Protein AF-A0A534GIR7-F1 (afdb_monomer)

pLDDT: mean 90.43, std 7.93, range [50.44, 97.12]

Solvent-accessible surface area (backbone atoms only — not comparable to full-atom values): 5635 Å² total; per-residue (Å²): 134,95,80,81,83,86,82,89,63,68,56,62,98,61,93,46,77,45,56,76,35,64,32,70,81,78,55,33,29,32,35,19,31,58,58,98,64,16,27,34,37,24,43,28,38,80,82,12,55,65,42,82,76,46,75,42,73,57,24,80,46,47,47,54,45,49,37,98,84,62,80,47,69,53,74,50,74,43,62,78,90,84,84,84,77,88,83,78,97,128

Sequence (90 aa):
MKNGRAYEVNVRGRAKLSGMDWYADSRSLFISSPSATGTTLLRVDLQGHARPLWEERGVYQMWALSSPDNRRVVILSAKWDCNAWMAEDF

Radius of gyration: 17.3 Å; Cα contacts (8 Å, |Δi|>4): 178; chains: 1; bounding box: 35×29×67 Å

Secondary structure (DSSP, 8-state):
--SPPP-----TT-S--EEEEE-TTSSEEEEEEE-SSEEEEEEEETT--EEEEEEEETEEEEEEEE-TTSS-EEEEEEE-----------

Mean predicted aligned error: 5.61 Å

Structure (mmCIF, N/CA/C/O backbone):
data_AF-A0A534GIR7-F1
#
_entry.id   AF-A0A534GIR7-F1
#
loop_
_atom_site.group_PDB
_atom_site.id
_atom_site.type_symbol
_atom_site.label_atom_id
_atom_site.label_alt_id
_atom_site.label_comp_id
_atom_site.label_asym_id
_atom_site.label_entity_id
_atom_site.label_seq_id
_atom_site.pdbx_PDB_ins_code
_atom_site.Cartn_x
_atom_site.Cartn_y
_atom_site.Cartn_z
_atom_site.occupancy
_atom_site.B_iso_or_equiv
_atom_site.auth_seq_id
_atom_site.auth_comp_id
_atom_site.auth_asym_id
_atom_site.auth_atom_id
_atom_site.pdbx_PDB_model_num
ATOM 1 N N . MET A 1 1 ? -4.353 21.121 19.280 1.00 50.44 1 MET A N 1
ATOM 2 C CA . MET A 1 1 ? -4.548 20.003 20.233 1.00 50.44 1 MET A CA 1
ATOM 3 C C . MET A 1 1 ? -3.414 20.061 21.249 1.00 50.44 1 MET A C 1
ATOM 5 O O . MET A 1 1 ? -2.278 20.088 20.805 1.00 50.44 1 MET A O 1
ATOM 9 N N . LYS A 1 2 ? -3.675 20.185 22.560 1.00 55.62 2 LYS A N 1
ATOM 10 C CA . LYS A 1 2 ? -2.606 20.407 23.562 1.00 55.62 2 LYS A CA 1
ATOM 11 C C . LYS A 1 2 ? -2.159 19.158 24.344 1.00 55.62 2 LYS A C 1
ATOM 13 O O . LYS A 1 2 ? -1.118 19.227 24.974 1.00 55.62 2 LYS A O 1
ATOM 18 N N . ASN A 1 3 ? -2.850 18.016 24.221 1.00 78.19 3 ASN A N 1
ATOM 19 C CA . ASN A 1 3 ? -2.566 16.795 25.004 1.00 78.19 3 ASN A CA 1
ATOM 20 C C . ASN A 1 3 ? -2.552 15.500 24.151 1.00 78.19 3 ASN A C 1
ATOM 22 O O . ASN A 1 3 ? -3.045 14.463 24.591 1.00 78.19 3 ASN A O 1
ATOM 26 N N . GLY A 1 4 ? -2.071 15.544 22.905 1.00 78.94 4 GLY A N 1
ATOM 27 C CA . GLY A 1 4 ? -2.024 14.344 22.056 1.00 78.94 4 GLY A CA 1
ATOM 28 C C . GLY A 1 4 ? -1.011 13.318 22.577 1.00 78.94 4 GLY A C 1
ATOM 29 O O . GLY A 1 4 ? 0.145 13.665 22.800 1.00 78.94 4 GLY A O 1
ATOM 30 N N . ARG A 1 5 ? -1.428 12.059 22.759 1.00 86.12 5 ARG A N 1
ATOM 31 C CA . ARG A 1 5 ? -0.513 10.927 22.969 1.00 86.12 5 ARG A CA 1
ATOM 32 C C . ARG A 1 5 ? -0.123 10.343 21.615 1.00 86.12 5 ARG A C 1
ATOM 34 O O . ARG A 1 5 ? -0.999 10.051 20.805 1.00 86.12 5 ARG A O 1
ATOM 41 N N . ALA A 1 6 ? 1.175 10.172 21.395 1.00 87.00 6 ALA A N 1
ATOM 42 C CA . ALA A 1 6 ? 1.710 9.460 20.243 1.00 87.00 6 ALA A CA 1
ATOM 43 C C . ALA A 1 6 ? 2.035 8.013 20.630 1.00 87.00 6 ALA A C 1
ATOM 45 O O . ALA A 1 6 ? 2.460 7.748 21.756 1.00 87.00 6 ALA A O 1
ATOM 46 N N . TYR A 1 7 ? 1.841 7.098 19.686 1.00 87.12 7 TYR A N 1
ATOM 47 C CA . TYR A 1 7 ? 2.225 5.697 19.805 1.00 87.12 7 TYR A CA 1
ATOM 48 C C . TYR A 1 7 ? 3.020 5.315 18.566 1.00 87.12 7 TYR A C 1
ATOM 50 O O . TYR A 1 7 ? 2.656 5.703 17.456 1.00 87.12 7 TYR A O 1
ATOM 58 N N . GLU A 1 8 ? 4.094 4.559 18.764 1.00 91.75 8 GLU A N 1
ATOM 59 C CA . GLU A 1 8 ? 4.893 4.026 17.670 1.00 91.75 8 GLU A CA 1
ATOM 60 C C . GLU A 1 8 ? 4.463 2.590 17.376 1.00 91.75 8 GLU A C 1
ATOM 62 O O . GLU A 1 8 ? 4.316 1.771 18.285 1.00 91.75 8 GLU A O 1
ATOM 67 N N . VAL A 1 9 ? 4.255 2.291 16.096 1.00 91.38 9 VAL A N 1
ATOM 68 C CA . VAL A 1 9 ? 3.902 0.954 15.621 1.00 91.38 9 VAL A CA 1
ATOM 69 C C . VAL A 1 9 ? 4.946 0.529 14.599 1.00 91.38 9 VAL A C 1
ATOM 71 O O . VAL A 1 9 ? 5.049 1.110 13.520 1.00 91.38 9 VAL A O 1
ATOM 74 N N . ASN A 1 10 ? 5.720 -0.502 14.931 1.00 92.44 10 ASN A N 1
ATOM 75 C CA . ASN A 1 10 ? 6.681 -1.079 14.000 1.00 92.44 10 ASN A CA 1
ATOM 76 C C . ASN A 1 10 ? 5.967 -2.045 13.044 1.00 92.44 10 ASN A C 1
ATOM 78 O O . ASN A 1 10 ? 5.449 -3.082 13.466 1.00 92.44 10 ASN A O 1
ATOM 82 N N . VAL A 1 11 ? 5.937 -1.710 11.753 1.00 92.50 11 VAL A N 1
ATOM 83 C CA . VAL A 1 11 ? 5.346 -2.574 10.722 1.00 92.50 11 VAL A CA 1
ATOM 84 C C . VAL A 1 11 ? 6.317 -3.706 10.402 1.00 92.50 11 VAL A C 1
ATOM 86 O O . VAL A 1 11 ? 7.342 -3.510 9.747 1.00 92.50 11 VAL A O 1
ATOM 89 N N . ARG A 1 12 ? 6.002 -4.911 10.877 1.00 87.19 12 ARG A N 1
ATOM 90 C CA . ARG A 1 12 ? 6.951 -6.031 10.873 1.00 87.19 12 ARG A CA 1
ATOM 91 C C . ARG A 1 12 ? 7.318 -6.470 9.456 1.00 87.19 12 ARG A C 1
ATOM 93 O O . ARG A 1 12 ? 6.451 -6.703 8.615 1.00 87.19 12 ARG A O 1
ATOM 100 N N . GLY A 1 13 ? 8.617 -6.656 9.215 1.00 83.06 13 GLY A N 1
ATOM 101 C CA . GLY A 1 13 ? 9.131 -7.236 7.970 1.00 83.06 13 GLY A CA 1
ATOM 102 C C . GLY A 1 13 ? 8.929 -6.359 6.728 1.00 83.06 13 GLY A C 1
ATOM 103 O O . GLY A 1 13 ? 8.785 -6.895 5.627 1.00 83.06 13 GLY A O 1
ATOM 104 N N . ARG A 1 14 ? 8.863 -5.030 6.881 1.00 81.94 14 ARG A N 1
ATOM 105 C CA . ARG A 1 14 ? 8.758 -4.069 5.771 1.00 81.94 14 ARG A CA 1
ATOM 106 C C . ARG A 1 14 ? 9.827 -2.989 5.897 1.00 81.94 14 ARG A C 1
ATOM 108 O O . ARG A 1 14 ? 10.032 -2.445 6.973 1.00 81.94 14 ARG A O 1
ATOM 115 N N . ALA A 1 15 ? 10.503 -2.690 4.788 1.00 78.75 15 ALA A N 1
ATOM 116 C CA . ALA A 1 15 ? 11.623 -1.745 4.760 1.00 78.75 15 ALA A CA 1
ATOM 117 C C . ALA A 1 15 ? 11.221 -0.326 4.329 1.00 78.75 15 ALA A C 1
ATOM 119 O O . ALA A 1 15 ? 11.891 0.639 4.685 1.00 78.75 15 ALA A O 1
ATOM 120 N N . LYS A 1 16 ? 10.148 -0.192 3.540 1.00 92.19 16 LYS A N 1
ATOM 121 C CA . LYS A 1 16 ? 9.660 1.089 3.020 1.00 92.19 16 LYS A CA 1
ATOM 122 C C . LYS A 1 16 ? 8.144 1.140 3.106 1.00 92.19 16 LYS A C 1
ATOM 124 O O . LYS A 1 16 ? 7.471 0.180 2.727 1.00 92.19 16 LYS A O 1
ATOM 129 N N . LEU A 1 17 ? 7.638 2.265 3.598 1.00 94.44 17 LEU A N 1
ATOM 130 C CA . LEU A 1 17 ? 6.218 2.568 3.728 1.00 94.44 17 LEU A CA 1
ATOM 131 C C . LEU A 1 17 ? 5.962 3.934 3.088 1.00 94.44 17 LEU A C 1
ATOM 133 O O . LEU A 1 17 ? 6.768 4.852 3.233 1.00 94.44 17 LEU A O 1
ATOM 137 N N . SER A 1 18 ? 4.853 4.064 2.377 1.00 93.88 18 SER A N 1
ATOM 138 C CA . SER A 1 18 ? 4.423 5.301 1.725 1.00 93.88 18 SER A CA 1
ATOM 139 C C . SER A 1 18 ? 2.914 5.280 1.580 1.00 93.88 18 SER A C 1
ATOM 141 O O . SER A 1 18 ? 2.380 4.212 1.310 1.00 93.88 18 SER A O 1
ATOM 143 N N . GLY A 1 19 ? 2.240 6.426 1.658 1.00 90.69 19 GLY A N 1
ATOM 144 C CA . GLY A 1 19 ? 0.779 6.466 1.564 1.00 90.69 19 GLY A CA 1
ATOM 145 C C . GLY A 1 19 ? 0.118 5.760 2.752 1.00 90.69 19 GLY A C 1
ATOM 146 O O . GLY A 1 19 ? 0.466 4.639 3.125 1.00 90.69 19 GLY A O 1
ATOM 147 N N . MET A 1 20 ? -0.822 6.435 3.396 1.00 94.19 20 MET A N 1
ATOM 148 C CA . MET A 1 20 ? -1.487 5.880 4.564 1.00 94.19 20 MET A CA 1
ATOM 149 C C . MET A 1 20 ? -2.890 6.439 4.662 1.00 94.19 20 MET A C 1
ATOM 151 O O . MET A 1 20 ? -3.077 7.649 4.553 1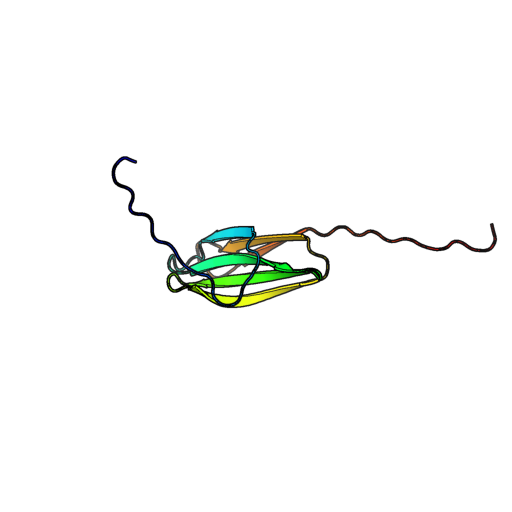.00 94.19 20 MET A O 1
ATOM 155 N N . ASP A 1 21 ? -3.843 5.556 4.928 1.00 95.56 21 ASP A N 1
ATOM 156 C CA . ASP A 1 21 ? -5.207 5.939 5.257 1.00 95.56 21 ASP A CA 1
ATOM 157 C C . ASP A 1 21 ? -5.832 4.954 6.239 1.00 95.56 21 ASP A C 1
ATOM 159 O O . ASP A 1 21 ? -5.358 3.828 6.413 1.00 95.56 21 ASP A O 1
ATOM 163 N N . TRP A 1 22 ? -6.913 5.366 6.884 1.00 94.38 22 TRP A N 1
ATOM 164 C CA . TRP A 1 22 ? -7.657 4.502 7.780 1.00 94.38 22 T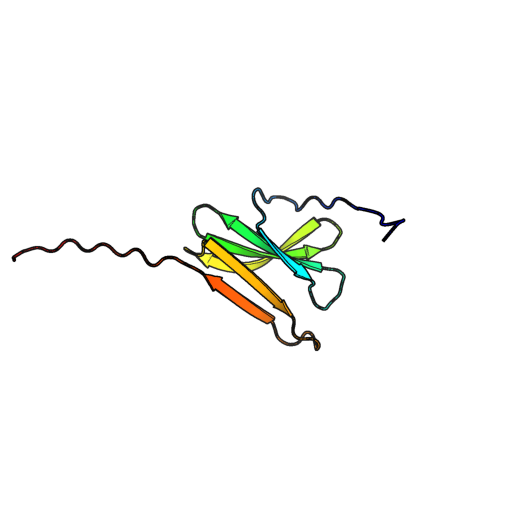RP A CA 1
ATOM 165 C C . TRP A 1 22 ? -8.443 3.444 7.015 1.00 94.38 22 TRP A C 1
ATOM 167 O O . TRP A 1 22 ? -9.124 3.697 6.019 1.00 94.38 22 TRP A O 1
ATOM 177 N N . TYR A 1 23 ? -8.393 2.226 7.543 1.00 93.12 23 TYR A N 1
ATOM 178 C CA . TYR A 1 23 ? -9.395 1.228 7.227 1.00 93.12 23 TYR A CA 1
ATOM 179 C C . TYR A 1 23 ? -10.703 1.592 7.942 1.00 93.12 23 TYR A C 1
ATOM 181 O O . TYR A 1 23 ? -10.685 2.150 9.042 1.00 93.12 23 TYR A O 1
ATOM 189 N N . ALA A 1 24 ? -11.854 1.241 7.367 1.00 90.88 24 ALA A N 1
ATOM 190 C CA . ALA A 1 24 ? -13.149 1.606 7.9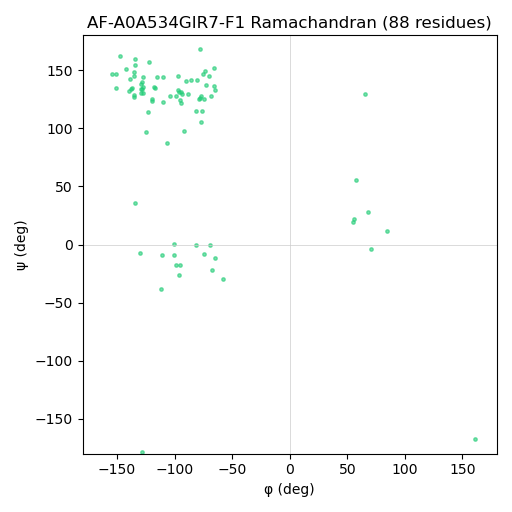54 1.00 90.88 24 ALA A CA 1
ATOM 191 C C . ALA A 1 24 ? -13.430 0.958 9.329 1.00 90.88 24 ALA A C 1
ATOM 193 O O . ALA A 1 24 ? -14.341 1.382 10.034 1.00 90.88 24 ALA A O 1
ATOM 194 N N . ASP A 1 25 ? -12.635 -0.029 9.758 1.00 88.00 25 ASP A N 1
ATOM 195 C CA . ASP A 1 25 ? -12.728 -0.604 11.107 1.00 88.00 25 ASP A CA 1
ATOM 196 C C . ASP A 1 25 ? -12.157 0.302 12.215 1.00 88.00 25 ASP A C 1
ATOM 198 O O . ASP A 1 25 ? -12.304 -0.027 13.392 1.00 88.00 25 ASP A O 1
ATOM 202 N N . SER A 1 26 ? -11.495 1.414 11.861 1.00 90.25 26 SER A N 1
ATOM 203 C CA . SER A 1 26 ? -10.794 2.321 12.789 1.00 90.25 26 SER A CA 1
ATOM 204 C C . SER A 1 26 ? -9.750 1.633 13.687 1.00 90.25 26 SER A C 1
ATOM 206 O O . SER A 1 26 ? -9.379 2.145 14.742 1.00 90.25 26 SER A O 1
ATOM 208 N N . ARG A 1 27 ? -9.296 0.439 13.303 1.00 93.44 27 ARG A N 1
ATOM 209 C CA . ARG A 1 27 ? -8.343 -0.413 14.040 1.00 93.44 27 ARG A CA 1
ATOM 210 C C . ARG A 1 27 ? -7.195 -0.894 13.161 1.00 93.44 27 ARG A C 1
ATOM 212 O O . ARG A 1 27 ? -6.254 -1.503 13.664 1.00 93.44 27 ARG A O 1
ATOM 219 N N . SER A 1 28 ? -7.280 -0.624 11.866 1.00 94.38 28 SER A N 1
ATOM 220 C CA . SER A 1 28 ? -6.250 -0.915 10.889 1.00 94.38 28 SER A CA 1
ATOM 221 C C . SER A 1 28 ? -6.036 0.282 9.969 1.00 94.38 28 SER A C 1
ATOM 223 O O . SER A 1 28 ? -6.912 1.127 9.790 1.00 94.38 28 SER A O 1
ATOM 225 N N . LEU A 1 29 ? -4.874 0.308 9.335 1.00 95.50 29 LEU A N 1
ATOM 226 C CA . LEU A 1 29 ? -4.494 1.266 8.311 1.00 95.50 29 LEU A CA 1
ATOM 227 C C . LEU A 1 29 ? -4.297 0.531 6.987 1.00 95.50 29 LEU A C 1
ATOM 229 O O . LEU A 1 29 ? -3.778 -0.589 6.960 1.00 95.50 29 LEU A O 1
ATOM 233 N N . PHE A 1 30 ? -4.668 1.177 5.891 1.00 96.62 30 PHE A N 1
ATOM 234 C CA . PHE A 1 30 ? -4.054 0.903 4.604 1.00 96.62 30 PHE A CA 1
ATOM 235 C C . PHE A 1 30 ? -2.687 1.569 4.570 1.00 96.62 30 PHE A C 1
ATOM 237 O O . PHE A 1 30 ? -2.580 2.763 4.843 1.00 96.62 30 PHE A O 1
ATOM 244 N N . ILE A 1 31 ? -1.648 0.814 4.231 1.00 97.06 31 ILE A N 1
ATOM 245 C CA . ILE A 1 31 ? -0.296 1.347 4.054 1.00 97.06 31 ILE A CA 1
ATOM 246 C C . ILE A 1 31 ? 0.285 0.751 2.782 1.00 97.06 31 ILE A C 1
ATOM 248 O O . ILE A 1 31 ? 0.284 -0.472 2.624 1.00 97.06 31 ILE A O 1
ATOM 252 N N . SER A 1 32 ? 0.812 1.582 1.888 1.00 97.12 32 SER A N 1
ATOM 253 C CA . SER A 1 32 ? 1.513 1.071 0.711 1.00 97.12 32 SER A CA 1
ATOM 254 C C . SER A 1 32 ? 2.974 0.800 1.048 1.00 97.12 32 SER A C 1
ATOM 256 O O . SER A 1 32 ? 3.620 1.540 1.792 1.00 97.12 32 SER A O 1
ATOM 258 N N . SER A 1 33 ? 3.513 -0.286 0.507 1.00 96.50 33 SER A N 1
ATOM 259 C CA . SER A 1 33 ? 4.897 -0.697 0.707 1.00 96.50 33 SER A CA 1
ATOM 260 C C . SER A 1 33 ? 5.581 -0.864 -0.648 1.00 96.50 33 SER A C 1
ATOM 262 O O . SER A 1 33 ? 5.414 -1.899 -1.299 1.00 96.50 33 SER A O 1
ATOM 264 N N . PRO A 1 34 ? 6.307 0.171 -1.107 1.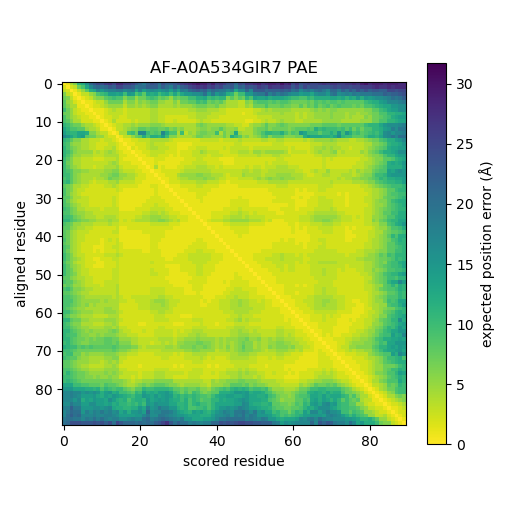00 95.62 34 PRO A N 1
ATOM 265 C CA . PRO A 1 34 ? 7.057 0.108 -2.350 1.00 95.62 34 PRO A CA 1
ATOM 266 C C . PRO A 1 34 ? 8.263 -0.824 -2.238 1.00 95.62 34 PRO A C 1
ATOM 268 O O . PRO A 1 34 ? 8.958 -0.874 -1.219 1.00 95.62 34 PRO A O 1
ATOM 271 N N . SER A 1 35 ? 8.558 -1.498 -3.338 1.00 93.00 35 SER A N 1
ATOM 272 C CA . SER A 1 35 ? 9.735 -2.332 -3.555 1.00 93.00 35 SER A CA 1
ATOM 273 C C . SER A 1 35 ? 10.427 -1.929 -4.860 1.00 93.00 35 SER A C 1
ATOM 275 O O . SER A 1 35 ? 10.000 -1.003 -5.545 1.00 93.00 35 SER A O 1
ATOM 277 N N . ALA A 1 36 ? 11.506 -2.625 -5.221 1.00 91.56 36 ALA A N 1
ATOM 278 C CA . ALA A 1 36 ? 12.189 -2.385 -6.491 1.00 91.56 36 ALA A CA 1
ATOM 279 C C . ALA A 1 36 ? 11.347 -2.780 -7.721 1.00 91.56 36 ALA A C 1
ATOM 281 O O . ALA A 1 36 ? 11.609 -2.293 -8.814 1.00 91.56 36 ALA A O 1
ATOM 282 N N . THR A 1 37 ? 10.359 -3.666 -7.562 1.00 92.12 37 THR A N 1
ATOM 283 C CA . THR A 1 37 ? 9.602 -4.258 -8.680 1.00 92.12 37 THR A CA 1
ATOM 284 C C . THR A 1 37 ? 8.146 -3.799 -8.747 1.00 92.12 37 THR A C 1
ATOM 286 O O . THR A 1 37 ? 7.452 -4.091 -9.721 1.00 92.12 37 THR A O 1
ATOM 289 N N . GLY A 1 38 ? 7.663 -3.083 -7.733 1.00 94.69 38 GLY A N 1
ATOM 290 C CA . GLY A 1 38 ? 6.270 -2.660 -7.625 1.00 94.69 38 GLY A CA 1
ATOM 291 C C . GLY A 1 38 ? 5.889 -2.280 -6.203 1.00 94.69 38 GLY A C 1
ATOM 292 O O . GLY A 1 38 ? 6.752 -2.158 -5.332 1.00 94.69 38 GLY A O 1
ATOM 293 N N . THR A 1 39 ? 4.592 -2.131 -5.958 1.00 96.25 39 THR A N 1
ATOM 294 C CA . THR A 1 39 ? 4.057 -1.712 -4.661 1.00 96.25 39 THR A CA 1
ATOM 295 C C . THR A 1 39 ? 2.993 -2.685 -4.167 1.00 96.25 39 THR A C 1
ATOM 297 O O . THR A 1 39 ? 2.098 -3.079 -4.914 1.00 96.25 39 THR A O 1
ATOM 300 N N . THR A 1 40 ? 3.074 -3.040 -2.884 1.00 96.31 40 THR A N 1
ATOM 301 C CA . THR A 1 40 ? 2.061 -3.844 -2.189 1.00 96.31 40 THR A CA 1
ATOM 302 C C . THR A 1 40 ? 1.212 -2.949 -1.290 1.00 96.31 40 THR A C 1
ATOM 304 O O . THR A 1 40 ? 1.749 -2.241 -0.438 1.00 96.31 40 THR A O 1
ATOM 307 N N . LEU A 1 41 ? -0.112 -3.022 -1.413 1.00 97.12 41 LEU A N 1
ATOM 308 C CA . LEU A 1 41 ? -1.049 -2.479 -0.435 1.00 97.12 41 LEU A CA 1
AT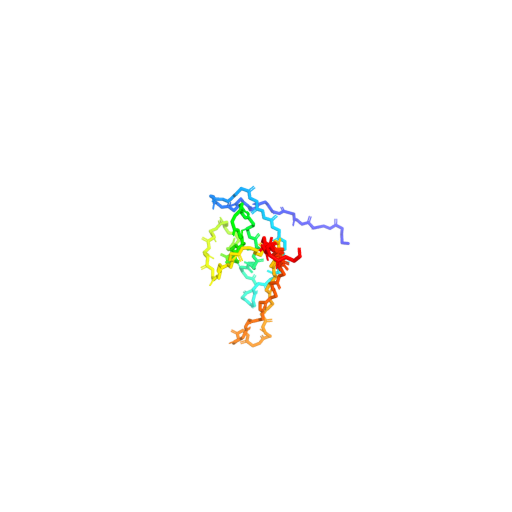OM 309 C C . LE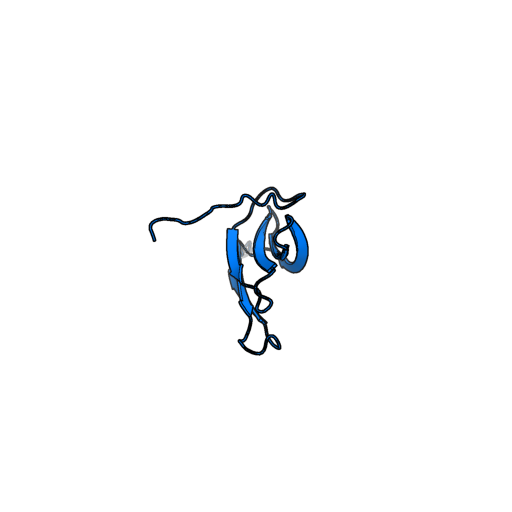U A 1 41 ? -1.163 -3.434 0.753 1.00 97.12 41 LEU A C 1
ATOM 311 O O . LEU A 1 41 ? -1.497 -4.612 0.596 1.00 97.12 41 LEU A O 1
ATOM 315 N N . LEU A 1 42 ? -0.933 -2.918 1.952 1.00 96.50 42 LEU A N 1
ATOM 31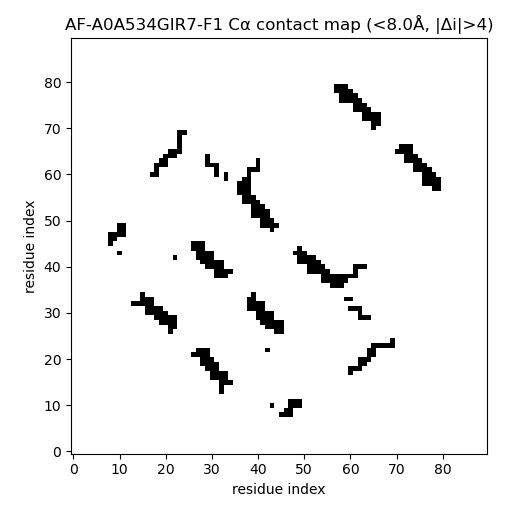6 C CA . LEU A 1 42 ? -1.036 -3.657 3.201 1.00 96.50 42 LEU A CA 1
ATOM 317 C C . LEU A 1 42 ? -2.246 -3.175 3.998 1.00 96.50 42 LEU A C 1
ATOM 319 O O . LEU A 1 42 ? -2.519 -1.979 4.053 1.00 96.50 42 LEU A O 1
ATOM 323 N N . ARG A 1 43 ? -2.908 -4.098 4.696 1.00 95.56 43 ARG A N 1
ATOM 324 C CA . ARG A 1 43 ? -3.677 -3.785 5.902 1.00 95.56 43 ARG A CA 1
ATOM 325 C C . ARG A 1 43 ? -2.783 -4.020 7.106 1.00 95.56 43 ARG A C 1
ATOM 327 O O . ARG A 1 43 ? -2.296 -5.137 7.289 1.00 95.56 43 ARG A O 1
ATOM 334 N N . VAL A 1 44 ? -2.573 -2.990 7.909 1.00 96.44 44 VAL A N 1
ATOM 335 C CA . VAL A 1 44 ? -1.712 -3.038 9.092 1.00 96.44 44 VAL A CA 1
ATOM 336 C C . VAL A 1 44 ? -2.546 -2.723 10.322 1.00 96.44 44 VAL A C 1
ATOM 338 O O . VAL A 1 44 ? -3.193 -1.682 10.365 1.00 96.44 44 VAL A O 1
ATOM 341 N N . ASP A 1 45 ? -2.567 -3.620 11.303 1.00 95.50 45 ASP A N 1
ATOM 342 C CA . ASP A 1 45 ? -3.231 -3.346 12.580 1.00 95.50 45 ASP A CA 1
ATOM 343 C C . ASP A 1 45 ? -2.377 -2.445 13.492 1.00 95.50 45 ASP A C 1
ATOM 345 O O . ASP A 1 45 ? -1.186 -2.219 13.258 1.00 95.50 45 ASP A O 1
ATOM 349 N N . LEU A 1 46 ? -2.974 -1.940 14.575 1.00 93.81 46 LEU A N 1
ATOM 350 C CA . LEU A 1 46 ? -2.270 -1.097 15.553 1.00 93.81 46 LEU A CA 1
ATOM 351 C C . LEU A 1 46 ? -1.207 -1.850 16.383 1.00 93.81 46 LEU A C 1
ATOM 353 O O . LEU A 1 46 ? -0.557 -1.244 17.230 1.00 93.81 46 LEU A O 1
ATOM 357 N N . GLN A 1 47 ? -1.024 -3.157 16.171 1.00 94.88 47 GLN A N 1
ATOM 358 C CA . GLN A 1 47 ? 0.054 -3.962 16.757 1.00 94.88 47 GLN A CA 1
ATOM 359 C C . GLN A 1 47 ? 1.205 -4.203 15.761 1.00 94.88 47 GLN A C 1
ATOM 361 O O . GLN A 1 47 ? 2.199 -4.852 16.106 1.00 94.88 47 GLN A O 1
ATOM 366 N N . GLY A 1 48 ? 1.093 -3.670 14.540 1.00 94.69 48 GLY A N 1
ATOM 367 C CA . GLY A 1 48 ? 2.109 -3.750 13.496 1.00 94.69 48 GLY A CA 1
ATOM 368 C C . GLY A 1 48 ? 2.057 -5.030 12.665 1.00 94.69 48 GLY A C 1
ATOM 369 O O . GLY A 1 48 ? 2.992 -5.297 11.903 1.00 94.69 48 GLY A O 1
ATOM 370 N N . HIS A 1 49 ? 0.996 -5.837 12.781 1.00 95.94 49 HIS A N 1
ATOM 371 C CA . HIS A 1 49 ? 0.814 -6.991 11.907 1.00 95.94 49 HIS A CA 1
ATOM 372 C C . HIS A 1 49 ? 0.334 -6.523 10.536 1.00 95.94 49 HIS A C 1
ATOM 374 O O . HIS A 1 49 ? -0.771 -6.006 10.384 1.00 95.94 49 HIS A O 1
ATOM 380 N N . ALA A 1 50 ? 1.171 -6.743 9.525 1.00 95.44 50 ALA A N 1
ATOM 381 C CA . ALA A 1 50 ? 0.869 -6.412 8.143 1.00 95.44 50 ALA A CA 1
ATOM 382 C C . ALA A 1 50 ? 0.333 -7.629 7.382 1.00 95.44 50 ALA A C 1
ATOM 384 O O . ALA A 1 50 ? 0.947 -8.697 7.383 1.00 95.44 50 ALA A O 1
ATOM 385 N N . ARG A 1 51 ? -0.780 -7.447 6.670 1.00 95.06 51 ARG A N 1
ATOM 386 C CA . ARG A 1 51 ? -1.337 -8.421 5.725 1.00 95.06 51 ARG A CA 1
ATOM 387 C C . ARG A 1 51 ? -1.399 -7.800 4.327 1.00 95.06 51 ARG A C 1
ATOM 389 O O . ARG A 1 51 ? -1.985 -6.726 4.197 1.00 95.06 51 ARG A O 1
ATOM 396 N N . PRO A 1 52 ? -0.818 -8.425 3.290 1.00 95.12 52 PRO A N 1
ATOM 397 C CA . PRO A 1 52 ? -0.970 -7.942 1.922 1.00 95.12 52 PRO A CA 1
ATOM 398 C C . PRO A 1 52 ? -2.427 -8.082 1.469 1.00 95.12 52 PRO A C 1
ATOM 400 O O . PRO A 1 52 ? -3.070 -9.094 1.741 1.00 95.12 52 PRO A O 1
ATOM 403 N N . LEU A 1 53 ? -2.942 -7.050 0.804 1.00 94.44 53 LEU A N 1
ATOM 404 C CA . LEU A 1 53 ? -4.283 -7.027 0.213 1.00 94.44 53 LEU A CA 1
ATOM 405 C C . LEU A 1 53 ? -4.240 -7.014 -1.312 1.00 94.44 53 LEU A C 1
ATOM 407 O O . LEU A 1 53 ? -5.076 -7.638 -1.956 1.00 94.44 53 LEU A O 1
ATOM 411 N N . TRP A 1 54 ? -3.284 -6.278 -1.872 1.00 95.94 54 TRP A N 1
ATOM 412 C CA . TRP A 1 54 ? -3.116 -6.114 -3.308 1.00 95.94 54 TRP A CA 1
ATOM 413 C C . TRP A 1 54 ? -1.646 -5.869 -3.619 1.00 95.94 54 TRP A C 1
ATOM 415 O O . TRP A 1 54 ? -0.945 -5.244 -2.825 1.00 95.94 54 TRP A O 1
ATOM 425 N N . GLU A 1 55 ? -1.174 -6.342 -4.761 1.00 95.75 55 GLU A N 1
ATOM 426 C CA . GLU A 1 55 ? 0.182 -6.086 -5.233 1.00 95.75 55 GLU A CA 1
ATOM 427 C C . GLU A 1 55 ? 0.138 -5.764 -6.716 1.00 95.75 55 GLU A C 1
ATOM 429 O O . GLU A 1 55 ? -0.526 -6.452 -7.490 1.00 95.75 55 GLU A O 1
ATOM 434 N N . GLU A 1 56 ? 0.862 -4.722 -7.110 1.00 95.38 56 GLU A N 1
ATOM 435 C CA . GLU A 1 56 ? 0.939 -4.311 -8.502 1.00 95.38 56 GLU A CA 1
ATOM 436 C C . GLU A 1 56 ? 2.386 -4.000 -8.893 1.00 95.38 56 GLU A C 1
ATOM 438 O O . GLU A 1 56 ? 3.088 -3.221 -8.238 1.00 95.38 56 GLU A O 1
ATOM 443 N N . ARG A 1 57 ? 2.846 -4.638 -9.975 1.00 94.00 57 ARG A N 1
ATOM 444 C CA . ARG A 1 57 ? 4.198 -4.455 -10.518 1.00 94.00 57 ARG A CA 1
ATOM 445 C C . ARG A 1 57 ? 4.316 -3.127 -11.259 1.00 94.00 57 ARG A C 1
ATOM 447 O O . ARG A 1 57 ? 3.363 -2.674 -11.881 1.00 94.00 57 ARG A O 1
ATOM 454 N N . GLY A 1 58 ? 5.496 -2.512 -11.205 1.00 93.38 58 GLY A N 1
ATOM 455 C CA . GLY A 1 58 ? 5.791 -1.244 -11.891 1.00 93.38 58 GLY A CA 1
ATOM 456 C C . GLY A 1 58 ? 5.097 -0.006 -11.305 1.00 93.38 58 GLY A C 1
ATOM 457 O O . GLY A 1 58 ? 5.358 1.110 -11.746 1.00 93.38 58 GLY A O 1
ATOM 458 N N . VAL A 1 59 ? 4.244 -0.179 -10.294 1.00 94.75 59 VAL A N 1
ATOM 459 C CA . VAL A 1 59 ? 3.590 0.921 -9.581 1.00 94.75 59 VAL A CA 1
ATOM 460 C C . VAL A 1 59 ? 4.558 1.552 -8.592 1.00 94.75 59 VAL A C 1
ATOM 462 O O . VAL A 1 59 ? 5.097 0.865 -7.721 1.00 94.75 59 VAL A O 1
ATOM 465 N N . TYR A 1 60 ? 4.732 2.869 -8.697 1.00 91.62 60 TYR A N 1
ATOM 466 C CA . TYR A 1 60 ? 5.570 3.661 -7.793 1.00 91.62 60 TYR A CA 1
ATOM 467 C C . TYR A 1 60 ? 4.760 4.371 -6.700 1.00 91.62 60 TYR A C 1
ATOM 469 O O . TYR A 1 60 ? 5.323 4.786 -5.689 1.00 91.62 60 TYR A O 1
ATOM 477 N N . GLN A 1 61 ? 3.445 4.513 -6.882 1.00 93.19 61 GLN A N 1
ATOM 478 C CA . GLN A 1 61 ? 2.551 5.115 -5.899 1.00 93.19 61 GLN A CA 1
ATOM 479 C C . GLN A 1 61 ? 1.245 4.335 -5.830 1.00 93.19 61 GLN A C 1
ATOM 481 O O . GLN A 1 61 ? 0.617 4.065 -6.849 1.00 93.19 61 GLN A O 1
ATOM 486 N N . MET A 1 62 ? 0.814 4.022 -4.612 1.00 95.94 62 MET A N 1
ATOM 487 C CA . MET A 1 62 ? -0.452 3.346 -4.355 1.00 95.94 62 MET A CA 1
ATOM 488 C C . MET A 1 62 ? -1.139 3.981 -3.142 1.00 95.94 62 MET A C 1
ATOM 490 O O . MET A 1 62 ? -0.464 4.370 -2.185 1.00 95.94 62 MET A O 1
ATOM 494 N N . TRP A 1 63 ? -2.464 4.094 -3.176 1.00 96.25 63 TRP A N 1
ATOM 495 C CA . TRP A 1 63 ? -3.312 4.564 -2.074 1.00 96.25 63 TRP A CA 1
ATOM 496 C C . TRP A 1 63 ? -4.606 3.748 -2.055 1.00 96.25 63 TRP A C 1
ATOM 498 O O . TRP A 1 63 ? -5.065 3.311 -3.109 1.00 96.25 63 TRP A O 1
ATOM 508 N N . ALA A 1 64 ? -5.221 3.565 -0.887 1.00 96.06 64 ALA A N 1
ATOM 509 C CA . ALA A 1 64 ? -6.546 2.963 -0.794 1.00 96.06 64 ALA A CA 1
ATOM 510 C C . ALA A 1 64 ? -7.475 3.718 0.159 1.00 96.06 64 ALA A C 1
ATOM 512 O O . ALA A 1 64 ? -7.039 4.243 1.179 1.00 96.06 64 ALA A O 1
ATOM 513 N N . LEU A 1 65 ? -8.761 3.748 -0.189 1.00 94.94 65 LEU A N 1
ATOM 514 C CA . LEU A 1 65 ? -9.828 4.381 0.584 1.00 94.94 65 LEU A CA 1
ATOM 515 C C . LEU A 1 65 ? -10.978 3.398 0.777 1.00 94.94 65 LEU A C 1
ATOM 517 O O . LEU A 1 65 ? -11.457 2.806 -0.193 1.00 94.94 65 LEU A O 1
ATOM 521 N N . SER A 1 66 ? -11.442 3.253 2.018 1.00 93.56 66 SER A N 1
ATOM 522 C CA . SER A 1 66 ? -12.651 2.477 2.312 1.00 93.56 66 SER A CA 1
ATOM 523 C C . SER A 1 66 ? -13.896 3.317 2.038 1.00 93.56 66 SER A C 1
ATOM 525 O O . SER A 1 66 ? -13.939 4.500 2.375 1.00 93.56 66 SER A O 1
ATOM 527 N N . SER A 1 67 ? -14.949 2.706 1.498 1.00 90.88 67 SER A N 1
ATOM 528 C CA . SER A 1 67 ? -16.279 3.309 1.541 1.00 90.88 67 SER A CA 1
ATOM 529 C C . SER A 1 67 ? -16.781 3.390 2.992 1.00 90.88 67 SER A C 1
ATOM 531 O O . SER A 1 67 ? -16.422 2.537 3.808 1.00 90.88 67 SER A O 1
ATOM 533 N N . PRO A 1 68 ? -17.649 4.360 3.336 1.00 85.94 68 PRO A N 1
ATOM 534 C CA . PRO A 1 68 ? -18.164 4.500 4.703 1.00 85.94 68 PRO A CA 1
ATOM 535 C C . PRO A 1 68 ? -18.892 3.255 5.237 1.00 85.94 68 PRO A C 1
ATOM 537 O O . PRO A 1 68 ? -18.871 2.991 6.433 1.00 85.94 68 PRO A O 1
ATOM 540 N N . ASP A 1 69 ? -19.517 2.473 4.350 1.00 89.69 69 ASP A N 1
ATOM 541 C CA . ASP A 1 69 ? -20.196 1.208 4.675 1.00 89.69 69 ASP A CA 1
ATOM 542 C C . ASP A 1 69 ? -19.241 0.001 4.785 1.00 89.69 69 ASP A C 1
ATOM 544 O O . ASP A 1 69 ? -19.693 -1.116 5.037 1.00 89.69 69 ASP A O 1
ATOM 548 N N . ASN A 1 70 ? -17.936 0.211 4.575 1.00 85.19 70 ASN A N 1
ATOM 549 C CA . ASN A 1 70 ? -16.882 -0.805 4.549 1.00 85.19 70 ASN A CA 1
ATOM 550 C C . ASN A 1 70 ? -17.117 -1.955 3.548 1.00 85.19 70 ASN A C 1
ATOM 552 O O . ASN A 1 70 ? -16.583 -3.053 3.706 1.00 85.19 70 ASN A O 1
ATOM 556 N N . ARG A 1 71 ? -17.944 -1.743 2.519 1.00 89.88 71 ARG A N 1
ATOM 557 C CA . ARG A 1 71 ? -18.243 -2.771 1.506 1.00 89.88 71 ARG A CA 1
ATOM 558 C C . ARG A 1 71 ? -17.376 -2.666 0.264 1.00 89.88 71 ARG A C 1
ATOM 560 O O . ARG A 1 71 ? -17.328 -3.606 -0.523 1.00 89.88 71 ARG A O 1
ATOM 567 N N . ARG A 1 72 ? -16.740 -1.518 0.048 1.00 92.88 72 ARG A N 1
ATOM 568 C CA . ARG A 1 72 ? -15.945 -1.225 -1.141 1.00 92.88 72 ARG A CA 1
ATOM 569 C C . ARG A 1 72 ? -14.646 -0.559 -0.732 1.00 92.88 72 ARG A C 1
ATOM 571 O O . ARG A 1 72 ? -14.590 0.190 0.239 1.00 92.88 72 ARG A O 1
ATOM 578 N N . VAL A 1 73 ? -13.613 -0.819 -1.514 1.00 93.94 73 VAL A N 1
ATOM 579 C CA . VAL A 1 73 ? -12.333 -0.130 -1.416 1.00 93.94 73 VAL A CA 1
ATOM 580 C C . VAL A 1 73 ? -11.999 0.375 -2.804 1.00 93.94 73 VAL A C 1
ATOM 582 O O . VAL A 1 73 ? -12.083 -0.381 -3.771 1.00 93.94 73 VAL A O 1
ATOM 585 N N . VAL A 1 74 ? -11.640 1.649 -2.901 1.00 95.75 74 VAL A N 1
ATOM 586 C CA . VAL A 1 74 ? -11.006 2.186 -4.104 1.00 95.75 74 VAL A CA 1
ATOM 587 C C . VAL A 1 74 ? -9.507 2.102 -3.896 1.00 95.75 74 VAL A C 1
ATOM 589 O O . VAL A 1 74 ? -9.006 2.551 -2.867 1.00 95.75 74 VAL A O 1
ATOM 592 N N . ILE A 1 75 ? -8.809 1.528 -4.872 1.00 96.19 75 ILE A N 1
ATOM 593 C CA . ILE A 1 75 ? -7.351 1.502 -4.928 1.00 96.19 75 ILE A CA 1
ATOM 594 C C . ILE A 1 75 ? -6.934 2.422 -6.070 1.00 96.19 75 ILE A C 1
ATOM 596 O O . ILE A 1 75 ? -7.369 2.243 -7.206 1.00 96.19 75 ILE A O 1
ATOM 600 N N . LEU A 1 76 ? -6.114 3.416 -5.750 1.00 95.06 76 LEU A N 1
ATOM 601 C CA . LEU A 1 76 ? -5.428 4.250 -6.724 1.00 95.06 76 LEU A CA 1
ATOM 602 C C . LEU A 1 76 ? -4.008 3.718 -6.882 1.00 95.06 76 LEU A C 1
ATOM 604 O O . LEU A 1 76 ? -3.297 3.573 -5.887 1.00 95.06 76 LEU A O 1
ATOM 608 N N . SER A 1 77 ? -3.592 3.466 -8.118 1.00 94.56 77 SER A N 1
ATOM 609 C CA . SER A 1 77 ? -2.213 3.143 -8.465 1.00 94.56 77 SER A CA 1
ATOM 610 C C . SER A 1 77 ? -1.713 4.059 -9.578 1.00 94.56 77 SER A C 1
ATOM 612 O O . SER A 1 77 ? -2.468 4.474 -10.458 1.00 94.56 77 SER A O 1
ATOM 614 N N . ALA A 1 78 ? -0.432 4.416 -9.509 1.00 93.06 78 ALA A N 1
ATOM 615 C CA . ALA A 1 78 ? 0.255 5.153 -10.557 1.00 93.06 78 ALA A CA 1
ATOM 616 C C . ALA A 1 78 ? 1.555 4.440 -10.932 1.00 93.06 78 ALA A C 1
ATOM 618 O O . ALA A 1 78 ? 2.344 4.034 -10.071 1.00 93.06 78 ALA A O 1
ATOM 619 N N . LYS A 1 79 ? 1.765 4.303 -12.238 1.00 92.69 79 LYS A N 1
ATOM 620 C CA . LYS A 1 79 ? 2.942 3.689 -12.846 1.00 92.69 79 LYS A CA 1
ATOM 621 C C . LYS A 1 79 ? 3.437 4.562 -13.991 1.00 92.69 79 LYS A C 1
ATOM 623 O O . LYS A 1 79 ? 2.662 5.308 -14.588 1.00 92.69 79 LYS A O 1
ATOM 628 N N . TRP A 1 80 ? 4.724 4.461 -14.287 1.00 85.19 80 TRP A N 1
ATOM 629 C CA . TRP A 1 80 ? 5.273 5.000 -15.523 1.00 85.19 80 TRP A CA 1
ATOM 630 C C . TRP A 1 80 ? 5.326 3.876 -16.545 1.00 85.19 80 TRP A C 1
ATOM 632 O O . TRP A 1 80 ? 5.932 2.838 -16.287 1.00 85.19 80 TRP A O 1
ATOM 642 N N . ASP A 1 81 ? 4.710 4.089 -17.701 1.00 80.94 81 ASP A N 1
ATOM 643 C CA . ASP A 1 81 ? 4.920 3.225 -18.853 1.00 80.94 81 ASP A CA 1
ATOM 644 C C . ASP A 1 81 ? 6.063 3.835 -19.678 1.00 80.94 81 ASP A C 1
ATOM 646 O O . ASP A 1 81 ? 5.883 4.797 -20.425 1.00 80.94 81 ASP A O 1
ATOM 650 N N . CYS A 1 82 ? 7.273 3.309 -19.485 1.00 75.62 82 CYS A N 1
ATOM 651 C CA . CYS A 1 82 ? 8.461 3.690 -20.243 1.00 75.62 82 CYS A CA 1
ATOM 652 C C . CYS A 1 82 ? 8.799 2.566 -21.218 1.00 75.62 82 CYS A C 1
ATOM 654 O O . CYS A 1 82 ? 9.573 1.665 -20.901 1.00 75.62 82 CYS A O 1
ATOM 656 N N . ASN A 1 83 ? 8.195 2.613 -22.399 1.00 81.56 83 ASN A N 1
ATOM 657 C CA . ASN A 1 83 ? 8.490 1.662 -23.458 1.00 81.56 83 ASN A CA 1
ATOM 658 C C . ASN A 1 83 ? 9.548 2.255 -24.390 1.00 81.56 83 ASN A C 1
ATOM 660 O O . ASN A 1 83 ? 9.424 3.397 -2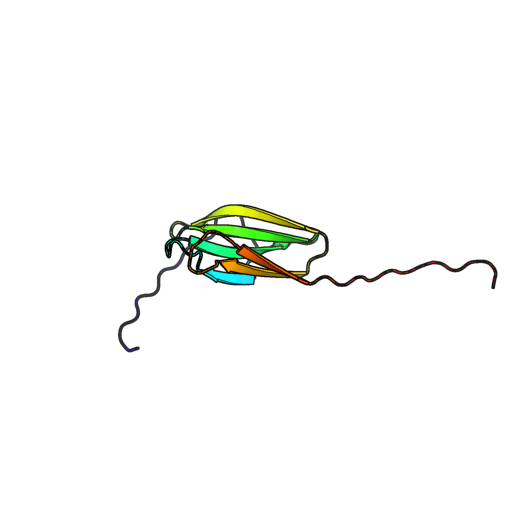4.831 1.00 81.56 83 ASN A O 1
ATOM 664 N N . A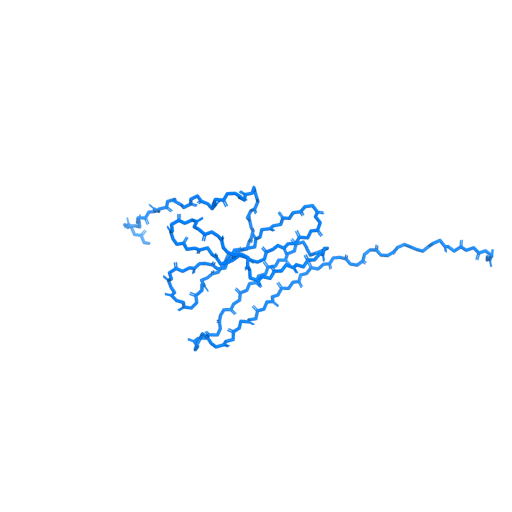LA A 1 84 ? 10.575 1.469 -24.690 1.00 82.94 84 ALA A N 1
ATOM 665 C CA . ALA A 1 84 ? 11.531 1.759 -25.744 1.00 82.94 84 ALA A CA 1
ATOM 666 C C . ALA A 1 84 ? 11.428 0.646 -26.784 1.00 82.94 84 ALA A C 1
ATOM 668 O O . ALA A 1 84 ? 11.393 -0.534 -26.433 1.00 82.94 84 ALA A O 1
ATOM 669 N N . TRP A 1 85 ? 11.387 1.029 -28.053 1.00 87.06 85 TRP A N 1
ATOM 670 C CA . TRP A 1 85 ? 11.428 0.095 -29.168 1.00 87.06 85 TRP A CA 1
ATOM 671 C C . TRP A 1 85 ? 12.677 0.383 -29.981 1.00 87.06 85 TRP A C 1
ATOM 673 O O . TRP A 1 85 ? 12.997 1.543 -30.246 1.00 87.06 85 TRP A O 1
ATOM 683 N N . MET A 1 86 ? 13.383 -0.679 -30.357 1.00 88.06 86 MET A N 1
ATOM 684 C CA . MET A 1 86 ? 14.378 -0.585 -31.408 1.00 88.06 86 MET A CA 1
ATOM 685 C C . MET A 1 86 ? 13.616 -0.494 -32.718 1.00 88.06 86 MET A C 1
ATOM 687 O O . MET A 1 86 ? 12.754 -1.326 -32.998 1.00 88.06 86 MET A O 1
ATOM 691 N N . ALA A 1 87 ? 13.905 0.540 -33.483 1.00 82.06 87 ALA A N 1
ATOM 692 C CA . ALA A 1 87 ? 13.491 0.568 -34.858 1.00 82.06 87 ALA A CA 1
ATOM 693 C C . ALA A 1 87 ? 14.642 -0.064 -35.666 1.00 82.06 87 ALA A C 1
ATOM 695 O O . ALA A 1 87 ? 15.811 0.247 -35.427 1.00 82.06 87 ALA A O 1
ATOM 696 N N . GLU A 1 88 ? 14.292 -0.863 -36.671 1.00 86.06 88 GLU A N 1
ATOM 697 C CA . GLU A 1 88 ? 15.192 -1.334 -37.730 1.00 86.06 88 GLU A CA 1
ATOM 698 C C . GLU A 1 88 ? 14.613 -0.908 -39.100 1.00 86.06 88 GLU A C 1
ATOM 700 O O . GLU A 1 88 ? 13.414 -0.641 -39.193 1.00 86.06 88 GLU A O 1
ATOM 705 N N . ASP A 1 89 ? 15.452 -0.813 -40.137 1.00 79.69 89 ASP A N 1
ATOM 706 C CA . ASP A 1 89 ? 15.061 -0.578 -41.544 1.00 79.69 89 ASP A CA 1
ATOM 707 C C . ASP A 1 89 ? 14.242 0.708 -41.867 1.00 79.69 89 ASP A C 1
ATOM 709 O O . ASP A 1 89 ? 13.185 0.635 -42.498 1.00 79.69 89 ASP A O 1
ATOM 713 N N . PHE A 1 90 ? 14.741 1.901 -41.502 1.00 72.06 90 PHE A N 1
ATOM 714 C CA . PHE A 1 90 ? 14.247 3.225 -41.971 1.00 72.06 90 PHE A CA 1
ATOM 715 C C . PHE A 1 90 ? 15.288 3.988 -42.784 1.00 72.06 90 PHE A C 1
ATOM 717 O O . PHE A 1 90 ? 16.494 3.886 -42.461 1.00 72.06 90 PHE A O 1
#

Nearest PDB structures (foldseek):
  8ptx-assembly1_A  TM=6.404E-01  e=1.073E+00  Homo sapiens
  1jof-assembly1_A  TM=4.947E-01  e=8.565E-01  Neurospora crassa
  3srg-assembly1_A  TM=4.712E-01  e=8.565E-01  synthetic construct
  7ud5-assembly1_N  TM=6.071E-01  e=2.366E+00  Homo sapiens
  6iys-assembly1_O-2  TM=3.641E-01  e=6.535E+00  Borreliella burgdorferi B31

Foldseek 3Di:
DPDDDDDDAAQPPADDWDEWDDQLVNFWIFIWGDDPFWIFTWTAGSNNDTDTDDTDGQWPDKYWDADNVNPDIDIDTDGDDDDDDDDDDD